Protein AF-A0A5K1AUG8-F1 (afdb_monomer_lite)

Foldseek 3Di:
DADDPVNLVVLVVCVVPPPPPDQDAAEDEPCVVQPPPPCSSVVRQVRSCVSVNPGYQYAYPVPGPRVVVVCVVVVVVVVVVVVVVVVVVD

Organism: NCBI:txid210225

InterPro domains:
  IPR027417 P-loop containing nucleoside triphosphate hydrolase [G3DSA:3.40.50.300] (1-83)
  IPR027417 P-loop containing nucleoside triphosphate hydrolase [SSF52540] (3-79)

Structure (mmCIF, N/CA/C/O backbone):
data_AF-A0A5K1AUG8-F1
#
_entry.id   AF-A0A5K1AUG8-F1
#
loop_
_atom_site.group_PDB
_atom_site.id
_atom_site.type_symbol
_atom_site.label_atom_id
_atom_site.label_alt_id
_atom_site.label_comp_id
_atom_site.label_asym_id
_atom_site.label_entity_id
_atom_site.label_seq_id
_atom_site.pdbx_PDB_ins_code
_atom_site.Cartn_x
_atom_site.Cartn_y
_atom_site.Cartn_z
_atom_site.occupancy
_atom_site.B_iso_or_equiv
_atom_site.auth_seq_id
_atom_site.auth_comp_id
_atom_site.auth_asym_id
_atom_site.auth_atom_id
_atom_site.pdbx_PDB_model_num
ATOM 1 N N . ALA A 1 1 ? 4.262 -8.696 -12.934 1.00 61.56 1 ALA A N 1
ATOM 2 C CA . ALA A 1 1 ? 2.956 -9.393 -12.949 1.00 61.56 1 ALA A CA 1
ATOM 3 C C . ALA A 1 1 ? 1.890 -8.374 -12.570 1.00 61.56 1 ALA A C 1
ATOM 5 O O . ALA A 1 1 ? 2.202 -7.517 -11.755 1.00 61.56 1 ALA A O 1
ATOM 6 N N . GLY A 1 2 ? 0.720 -8.408 -13.215 1.00 78.56 2 GLY A N 1
ATOM 7 C CA . GLY A 1 2 ? -0.365 -7.437 -13.005 1.00 78.56 2 GLY A CA 1
ATOM 8 C C . GLY A 1 2 ? -1.435 -7.932 -12.032 1.00 78.56 2 GLY A C 1
ATOM 9 O O . GLY A 1 2 ? -1.276 -8.989 -11.415 1.00 78.56 2 GLY A O 1
ATOM 10 N N . LEU A 1 3 ? -2.527 -7.175 -11.931 1.00 89.50 3 LEU A N 1
ATOM 11 C CA . LEU A 1 3 ? -3.632 -7.452 -11.013 1.00 89.50 3 LEU A CA 1
ATOM 12 C C . LEU A 1 3 ? -4.3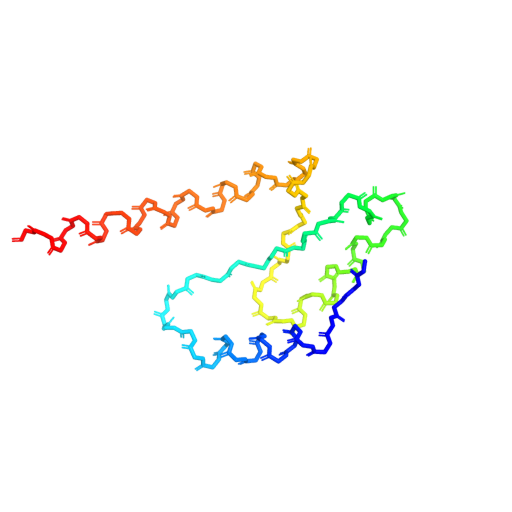49 -8.766 -11.368 1.00 89.50 3 LEU A C 1
ATOM 14 O O . LEU A 1 3 ? -4.751 -8.982 -12.514 1.00 89.50 3 LEU A O 1
ATOM 18 N N . GLN A 1 4 ? -4.539 -9.653 -10.391 1.00 93.44 4 GLN A N 1
ATOM 19 C CA . GLN A 1 4 ? -5.179 -10.952 -10.595 1.00 93.44 4 GLN A CA 1
ATOM 20 C C . GLN A 1 4 ? -6.663 -10.936 -10.185 1.00 93.44 4 GLN A C 1
ATOM 22 O O . GLN A 1 4 ? -7.077 -10.142 -9.338 1.00 93.44 4 GLN A O 1
ATOM 27 N N . PRO A 1 5 ? -7.498 -11.858 -10.712 1.00 93.75 5 PRO A N 1
ATOM 28 C CA . PRO A 1 5 ? -8.901 -11.962 -10.300 1.00 93.75 5 PRO A CA 1
ATOM 29 C C . PRO A 1 5 ? -9.089 -12.147 -8.787 1.00 93.75 5 PRO A C 1
ATOM 31 O O . PRO A 1 5 ? -10.016 -11.585 -8.210 1.00 93.75 5 PRO A O 1
ATOM 34 N N . LEU A 1 6 ? -8.182 -12.885 -8.137 1.00 95.38 6 LEU A N 1
ATOM 35 C CA . LEU A 1 6 ? -8.217 -13.084 -6.689 1.00 95.38 6 LEU A CA 1
ATOM 36 C C . LEU A 1 6 ? -7.997 -11.772 -5.920 1.00 95.38 6 LEU A C 1
ATOM 38 O O . LEU A 1 6 ? -8.672 -11.543 -4.919 1.00 95.38 6 LEU A O 1
ATOM 42 N N . ASP A 1 7 ? -7.127 -10.885 -6.411 1.00 95.06 7 ASP A N 1
ATOM 43 C CA . ASP A 1 7 ? -6.879 -9.580 -5.786 1.00 95.06 7 ASP A CA 1
ATOM 44 C C . ASP A 1 7 ? -8.149 -8.723 -5.787 1.00 95.06 7 ASP A C 1
ATOM 46 O O . ASP A 1 7 ? -8.467 -8.062 -4.797 1.00 95.06 7 ASP A O 1
ATOM 50 N N . MET A 1 8 ? -8.940 -8.793 -6.864 1.00 94.94 8 MET A N 1
ATOM 51 C CA . MET A 1 8 ? -10.229 -8.102 -6.954 1.00 94.94 8 MET A CA 1
ATOM 52 C C . MET A 1 8 ? -11.233 -8.613 -5.924 1.00 94.94 8 MET A C 1
ATOM 54 O O . MET A 1 8 ? -11.993 -7.823 -5.354 1.00 94.94 8 MET A O 1
ATOM 58 N N . ASP A 1 9 ? -11.260 -9.920 -5.685 1.00 96.38 9 ASP 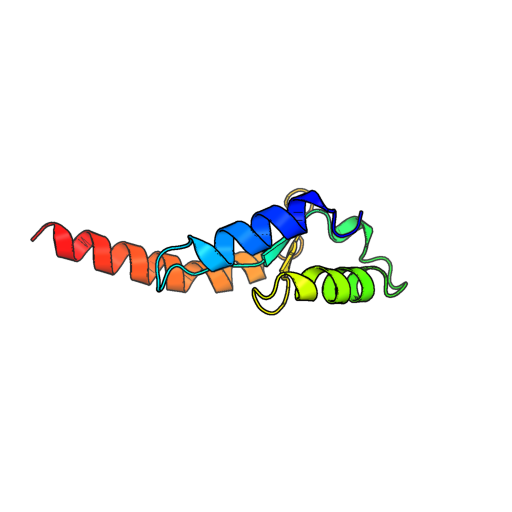A N 1
ATOM 59 C CA . ASP A 1 9 ? -12.166 -10.520 -4.711 1.00 96.38 9 ASP A CA 1
ATOM 60 C C . ASP A 1 9 ? -11.735 -10.208 -3.274 1.00 96.38 9 ASP A C 1
ATOM 62 O O . ASP A 1 9 ? -12.586 -9.845 -2.455 1.00 96.38 9 ASP A O 1
ATOM 66 N N . VAL A 1 10 ? -10.429 -10.209 -2.988 1.00 95.81 10 VAL A N 1
ATOM 67 C CA . VAL A 1 10 ? -9.875 -9.720 -1.714 1.00 95.81 10 VAL A CA 1
ATOM 68 C C . VAL A 1 10 ? -10.199 -8.237 -1.517 1.00 95.81 10 VAL A C 1
ATOM 70 O O . VAL A 1 10 ? -10.690 -7.855 -0.455 1.00 95.81 10 VAL A O 1
ATOM 73 N N . GLY A 1 11 ? -10.026 -7.399 -2.542 1.00 95.50 11 GLY A N 1
ATOM 74 C CA . GLY A 1 11 ? -10.347 -5.972 -2.473 1.00 95.50 11 GLY A CA 1
ATOM 75 C C . GLY A 1 11 ? -11.832 -5.706 -2.213 1.00 95.50 11 GLY A C 1
ATOM 76 O O . GLY A 1 11 ? -12.192 -4.900 -1.353 1.00 95.50 11 GLY A O 1
ATOM 77 N N . LYS A 1 12 ? -12.733 -6.432 -2.890 1.00 95.56 12 LYS A N 1
ATOM 78 C CA . LYS A 1 12 ? -14.178 -6.387 -2.592 1.00 95.56 12 LYS A CA 1
ATOM 79 C C . LYS A 1 12 ? -14.469 -6.821 -1.157 1.00 95.56 12 LYS A C 1
ATOM 81 O O . LYS A 1 12 ? -15.298 -6.193 -0.498 1.00 95.56 12 LYS A O 1
ATOM 86 N N . TRP A 1 13 ? -13.818 -7.883 -0.688 1.00 96.69 13 TRP A N 1
ATOM 87 C CA . TRP A 1 13 ? -14.018 -8.396 0.661 1.00 96.69 13 TRP A CA 1
ATOM 88 C C . TRP A 1 13 ? -13.573 -7.380 1.716 1.00 96.69 13 TRP A C 1
ATOM 90 O O . TRP A 1 13 ? -14.353 -7.087 2.621 1.00 96.69 13 TRP A O 1
ATOM 100 N N . LEU A 1 14 ? -12.391 -6.780 1.557 1.00 96.31 14 LEU A N 1
ATOM 101 C CA . LEU A 1 14 ? -11.855 -5.761 2.461 1.00 96.31 14 LEU A CA 1
ATOM 102 C C . LEU A 1 14 ? -12.758 -4.527 2.524 1.00 96.31 14 LEU A C 1
ATOM 104 O O . LEU A 1 14 ? -13.129 -4.112 3.615 1.00 96.31 14 LEU A O 1
ATOM 108 N N . ARG A 1 15 ? -13.220 -4.000 1.382 1.00 92.81 15 ARG A N 1
ATOM 109 C CA . ARG A 1 15 ? -14.146 -2.848 1.367 1.00 92.81 15 ARG A CA 1
ATOM 110 C C . ARG A 1 15 ? -15.460 -3.111 2.104 1.00 92.81 15 ARG A C 1
ATOM 112 O O . ARG A 1 15 ? -16.081 -2.174 2.591 1.00 92.81 15 ARG A O 1
ATOM 119 N N . LYS A 1 16 ? -15.909 -4.367 2.152 1.00 94.62 16 LYS A N 1
ATOM 120 C CA . LYS A 1 16 ? -17.169 -4.746 2.801 1.00 94.62 16 LYS A CA 1
ATOM 121 C C . LYS A 1 16 ? -17.009 -5.071 4.289 1.00 94.62 16 LYS A C 1
ATOM 123 O O . LYS A 1 16 ? -17.964 -4.876 5.036 1.00 94.62 16 LYS A O 1
ATOM 128 N N . HIS A 1 17 ? -15.863 -5.607 4.703 1.00 96.12 17 HIS A N 1
ATOM 129 C CA . HIS A 1 17 ? -15.713 -6.215 6.031 1.00 96.12 17 HIS A CA 1
ATOM 130 C C . HIS A 1 17 ? -14.622 -5.588 6.899 1.00 96.12 17 HIS A C 1
ATOM 132 O O . HIS A 1 17 ? -14.589 -5.881 8.093 1.00 96.12 17 HIS A O 1
ATOM 138 N N . ALA A 1 18 ? -13.739 -4.752 6.346 1.00 93.88 18 ALA A N 1
ATOM 139 C CA . ALA A 1 18 ? -12.767 -4.039 7.163 1.00 93.88 18 ALA A CA 1
ATOM 140 C C . ALA A 1 18 ? -13.504 -3.145 8.178 1.00 93.88 18 ALA A C 1
ATOM 142 O O . ALA A 1 18 ? -14.468 -2.468 7.800 1.00 93.88 18 ALA A O 1
ATOM 143 N N . PRO A 1 19 ? -13.091 -3.139 9.460 1.00 93.44 19 PRO A N 1
ATOM 144 C CA . PRO A 1 19 ? -13.680 -2.250 10.446 1.00 93.44 19 PRO A CA 1
ATOM 145 C C . PRO A 1 19 ? -13.578 -0.792 9.998 1.00 93.44 19 PRO A C 1
ATOM 147 O O . PRO A 1 19 ? -12.575 -0.362 9.423 1.00 93.44 19 PRO A O 1
ATOM 150 N N . SER A 1 20 ? -14.625 -0.018 10.281 1.00 88.94 20 SER A N 1
ATOM 151 C CA . SER A 1 20 ? -14.610 1.417 10.007 1.00 88.94 20 SER A CA 1
ATOM 152 C C . SER A 1 20 ? -13.416 2.063 10.705 1.00 88.94 20 SER A C 1
ATOM 154 O O . SER A 1 20 ? -13.213 1.858 11.900 1.00 88.94 20 SER A O 1
ATOM 156 N N . GLY A 1 21 ? -12.644 2.851 9.960 1.00 85.94 21 GLY A N 1
ATOM 157 C CA . GLY A 1 21 ? -11.451 3.521 10.474 1.00 85.94 21 GLY A CA 1
ATOM 158 C C . GLY A 1 21 ? -10.175 2.678 10.457 1.00 85.94 21 GLY A C 1
ATOM 159 O O . GLY A 1 21 ? -9.132 3.213 10.802 1.00 85.94 21 GLY A O 1
ATOM 160 N N . THR A 1 22 ? -10.203 1.406 10.033 1.00 91.44 22 THR A N 1
ATOM 161 C CA . THR A 1 22 ? -8.961 0.652 9.788 1.00 91.44 22 THR A CA 1
ATOM 162 C C . THR A 1 22 ? -8.276 1.167 8.515 1.00 91.44 22 THR A C 1
ATOM 164 O O . THR A 1 22 ? -8.867 1.056 7.436 1.00 91.44 22 THR A O 1
ATOM 167 N N . PRO A 1 23 ? -7.043 1.702 8.594 1.00 93.31 23 PRO A N 1
ATOM 168 C CA . PRO A 1 23 ? -6.299 2.128 7.414 1.00 93.31 23 PRO A CA 1
ATOM 169 C C . PRO A 1 23 ? -5.965 0.929 6.521 1.00 93.31 23 PRO A C 1
ATOM 171 O O . PRO A 1 23 ? -5.505 -0.105 7.006 1.00 93.31 23 PRO A O 1
ATOM 174 N N . ILE A 1 24 ? -6.167 1.069 5.210 1.00 95.19 24 ILE A N 1
ATOM 175 C CA . ILE A 1 24 ? -5.768 0.073 4.210 1.00 95.19 24 ILE A CA 1
ATOM 176 C C . ILE A 1 24 ? -4.791 0.745 3.255 1.00 95.19 24 ILE A C 1
ATOM 178 O O . ILE A 1 24 ? -5.133 1.743 2.627 1.00 95.19 24 ILE A O 1
ATOM 182 N N . ILE A 1 25 ? -3.591 0.182 3.146 1.00 95.81 25 ILE A N 1
ATOM 183 C CA . ILE A 1 25 ? -2.533 0.662 2.256 1.00 95.81 25 ILE A CA 1
ATOM 184 C C . ILE A 1 25 ? -2.355 -0.376 1.157 1.00 95.81 25 ILE A C 1
ATOM 186 O O . ILE A 1 25 ? -2.124 -1.555 1.437 1.00 95.81 25 ILE A O 1
ATOM 190 N N . LEU A 1 26 ? -2.467 0.059 -0.094 1.00 96.56 26 LEU A N 1
ATOM 191 C CA . LEU A 1 26 ? -2.215 -0.794 -1.244 1.00 96.56 26 LEU A CA 1
ATOM 192 C C . LEU A 1 26 ? -0.740 -0.707 -1.625 1.00 96.56 26 LEU A C 1
ATOM 194 O O . LEU A 1 26 ? -0.263 0.363 -1.982 1.00 96.56 26 LEU A O 1
ATOM 198 N N . ALA A 1 27 ? -0.030 -1.832 -1.569 1.00 96.62 27 ALA A N 1
ATOM 199 C CA . ALA A 1 27 ? 1.375 -1.911 -1.949 1.00 96.62 27 ALA A CA 1
ATOM 200 C C . ALA A 1 27 ? 1.572 -2.904 -3.100 1.00 96.62 27 ALA A C 1
ATOM 202 O O . ALA A 1 27 ? 1.189 -4.072 -3.005 1.00 96.62 27 ALA A O 1
ATOM 203 N N . MET A 1 28 ? 2.203 -2.448 -4.179 1.00 96.00 28 MET A N 1
ATOM 204 C CA . MET A 1 28 ? 2.599 -3.284 -5.308 1.00 96.00 28 MET A CA 1
ATOM 2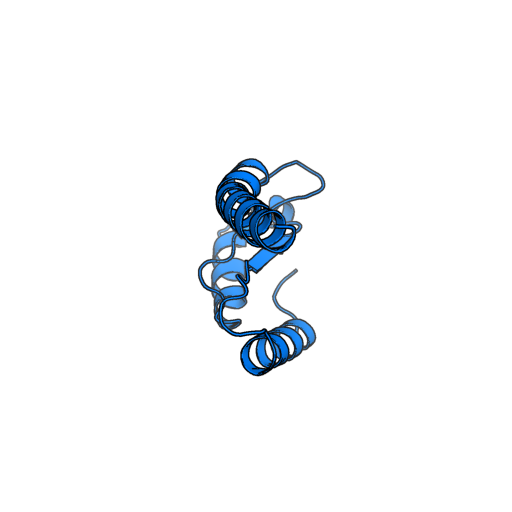05 C C . MET A 1 28 ? 4.005 -3.814 -5.057 1.00 96.00 28 MET A C 1
ATOM 207 O O . MET A 1 28 ? 5.001 -3.143 -5.328 1.00 96.00 28 MET A O 1
ATOM 211 N N . ASN A 1 29 ? 4.101 -5.019 -4.506 1.00 96.25 29 ASN A N 1
ATOM 212 C CA . ASN A 1 29 ? 5.398 -5.644 -4.278 1.00 96.25 29 ASN A CA 1
ATOM 213 C C . ASN A 1 29 ? 6.024 -6.135 -5.593 1.00 96.25 29 ASN A C 1
ATOM 215 O O . ASN A 1 29 ? 5.309 -6.453 -6.542 1.00 96.25 29 ASN A O 1
ATOM 219 N N . LYS A 1 30 ? 7.355 -6.259 -5.617 1.00 94.75 30 LYS A N 1
ATOM 220 C CA . LYS A 1 30 ? 8.154 -6.627 -6.802 1.00 94.75 30 LYS A CA 1
ATOM 221 C C . LYS A 1 30 ? 8.180 -5.561 -7.903 1.00 94.75 30 LYS A C 1
ATOM 223 O O . LYS A 1 30 ? 8.326 -5.880 -9.086 1.00 94.75 30 LYS A O 1
ATOM 228 N N . SER A 1 31 ? 8.003 -4.293 -7.533 1.00 95.38 31 SER A N 1
ATOM 229 C CA . SER A 1 31 ? 7.939 -3.192 -8.501 1.00 95.38 31 SER A CA 1
ATOM 230 C C . SER A 1 31 ? 9.268 -2.925 -9.217 1.00 95.38 31 SER A C 1
ATOM 232 O O . SER A 1 31 ? 9.257 -2.347 -10.298 1.00 95.38 31 SER A O 1
ATOM 234 N N . GLU A 1 32 ? 10.398 -3.422 -8.705 1.00 94.44 32 GLU A N 1
ATOM 235 C CA . GLU A 1 32 ? 11.707 -3.353 -9.373 1.00 94.44 32 GLU A CA 1
ATOM 236 C C . GLU A 1 32 ? 11.720 -4.031 -10.748 1.00 94.44 32 GLU A C 1
ATOM 238 O O . GLU A 1 32 ? 12.530 -3.687 -11.601 1.00 94.44 32 GLU A O 1
ATOM 243 N N . LEU A 1 33 ? 10.817 -4.991 -10.977 1.00 91.50 33 LEU A N 1
ATOM 244 C CA . LEU A 1 33 ? 10.684 -5.676 -12.263 1.00 91.50 33 LEU A CA 1
ATOM 245 C C . LEU A 1 33 ? 9.914 -4.845 -13.299 1.00 91.50 33 LEU A C 1
ATOM 247 O O . LEU A 1 33 ? 9.882 -5.214 -14.470 1.00 91.50 33 LEU A O 1
ATOM 251 N N . LEU A 1 34 ? 9.237 -3.785 -12.857 1.00 90.19 34 LEU A N 1
ATOM 252 C CA . LEU A 1 34 ? 8.370 -2.927 -13.669 1.00 90.19 34 LEU A CA 1
ATOM 253 C C . LEU A 1 34 ? 8.943 -1.514 -13.841 1.00 90.19 34 LEU A C 1
ATOM 255 O O . LEU A 1 34 ? 8.477 -0.769 -14.704 1.00 90.19 34 LEU A O 1
ATOM 259 N N . ASP A 1 35 ? 9.932 -1.150 -13.024 1.00 84.50 35 ASP A N 1
ATOM 260 C CA . ASP A 1 35 ? 10.646 0.124 -13.076 1.00 84.50 35 ASP A CA 1
ATOM 261 C C . ASP A 1 35 ? 11.808 0.075 -14.085 1.00 84.50 35 ASP A C 1
ATOM 263 O O . ASP A 1 35 ? 12.983 0.228 -13.758 1.00 84.50 35 ASP A O 1
ATOM 267 N N . ASP A 1 36 ? 11.474 -0.212 -15.343 1.00 85.62 36 ASP A N 1
ATOM 268 C CA . ASP A 1 36 ? 12.417 -0.346 -16.463 1.00 85.62 36 ASP A CA 1
ATOM 269 C C . ASP A 1 36 ? 12.402 0.873 -17.411 1.00 85.62 36 ASP A C 1
ATOM 271 O O . ASP A 1 36 ? 13.005 0.851 -18.485 1.00 85.62 36 ASP A O 1
ATOM 275 N N . GLY A 1 37 ? 11.682 1.939 -17.042 1.00 81.62 37 GLY A N 1
ATOM 276 C CA . GLY A 1 37 ? 11.493 3.137 -17.866 1.00 81.62 37 GLY A CA 1
ATOM 277 C C . GLY A 1 37 ? 10.527 2.972 -19.049 1.00 81.62 37 GLY A C 1
ATOM 278 O O . GLY A 1 37 ? 10.307 3.935 -19.783 1.00 81.62 37 GLY A O 1
ATOM 279 N N . SER A 1 38 ? 9.908 1.799 -19.234 1.00 86.94 38 SER A N 1
ATOM 280 C CA . SER A 1 38 ? 8.940 1.540 -20.317 1.00 86.94 38 SER A CA 1
ATOM 281 C C . SER A 1 38 ? 7.525 2.056 -20.028 1.00 86.94 38 SER A C 1
ATOM 283 O O . SER A 1 38 ? 6.658 2.016 -20.900 1.00 86.94 38 SER A O 1
ATOM 285 N N . GLY A 1 39 ? 7.269 2.520 -18.800 1.00 87.69 39 GLY A N 1
ATOM 286 C CA . GLY A 1 39 ? 5.929 2.869 -18.321 1.00 87.69 39 GLY A CA 1
ATOM 287 C C . GLY A 1 39 ? 5.138 1.683 -17.754 1.00 87.69 39 GLY A C 1
ATOM 288 O O . GLY A 1 39 ? 3.999 1.871 -17.325 1.00 87.69 39 GLY A O 1
ATOM 289 N N . SER A 1 40 ? 5.731 0.485 -17.690 1.00 91.38 40 SER A N 1
ATOM 290 C CA . SER A 1 40 ? 5.103 -0.718 -17.120 1.00 91.38 40 SER A CA 1
ATOM 291 C C . SER A 1 40 ? 4.643 -0.525 -15.672 1.00 91.38 40 SER A C 1
ATOM 293 O O . SER A 1 40 ? 3.555 -0.973 -15.309 1.00 91.38 40 SER A O 1
ATOM 295 N N . LEU A 1 41 ? 5.418 0.202 -14.861 1.00 92.56 41 LEU A N 1
ATOM 296 C CA . LEU A 1 41 ? 5.031 0.546 -13.493 1.00 92.56 41 LEU A CA 1
ATOM 297 C C . LEU A 1 41 ? 3.752 1.397 -13.434 1.00 92.56 41 LEU A C 1
ATOM 299 O O . LEU A 1 41 ? 2.849 1.098 -12.658 1.00 92.56 41 LEU A O 1
ATOM 303 N N . ALA A 1 42 ? 3.64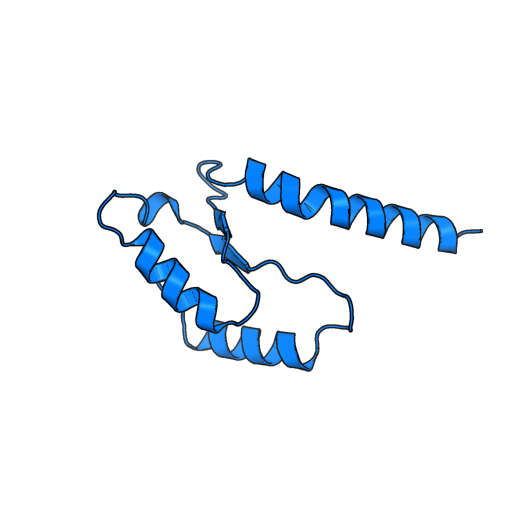4 2.424 -14.283 1.00 92.25 42 ALA A N 1
ATOM 304 C CA . ALA A 1 42 ? 2.475 3.303 -14.325 1.00 92.25 42 ALA A CA 1
ATOM 305 C C . ALA A 1 42 ? 1.217 2.567 -14.818 1.00 92.25 42 ALA A C 1
ATOM 307 O O . ALA A 1 42 ? 0.123 2.797 -14.305 1.00 92.25 42 ALA A O 1
ATOM 308 N N . ALA A 1 43 ? 1.367 1.650 -15.779 1.00 93.06 43 ALA A N 1
ATOM 309 C CA . ALA A 1 43 ? 0.269 0.797 -16.226 1.00 93.06 43 ALA A CA 1
ATOM 310 C C . ALA A 1 43 ? -0.235 -0.114 -15.092 1.00 93.06 43 ALA A C 1
ATOM 312 O O . ALA A 1 43 ? -1.436 -0.157 -14.828 1.00 93.06 43 ALA A O 1
ATOM 313 N N . ALA A 1 44 ? 0.679 -0.772 -14.370 1.00 93.44 44 ALA A N 1
ATOM 314 C CA . ALA A 1 44 ? 0.335 -1.615 -13.226 1.00 93.44 44 ALA A CA 1
ATOM 315 C C . ALA A 1 44 ? -0.322 -0.818 -12.083 1.00 93.44 44 ALA A C 1
ATOM 317 O O . ALA A 1 44 ? -1.308 -1.278 -11.507 1.00 93.44 44 ALA A O 1
ATOM 318 N N . ALA A 1 45 ? 0.163 0.397 -11.801 1.00 94.00 45 ALA A N 1
ATOM 319 C CA . ALA A 1 45 ? -0.460 1.307 -10.839 1.00 94.00 45 ALA A CA 1
ATOM 320 C C . ALA A 1 45 ? -1.905 1.651 -11.239 1.00 94.00 45 ALA A C 1
ATOM 322 O O . ALA A 1 45 ? -2.823 1.565 -10.421 1.00 94.00 45 ALA A O 1
ATOM 323 N N . GLY A 1 46 ? -2.127 1.967 -12.520 1.00 94.00 46 GLY A N 1
ATOM 324 C CA . GLY A 1 46 ? -3.456 2.250 -13.060 1.00 94.00 46 GLY A CA 1
ATOM 325 C C . GLY A 1 46 ? -4.430 1.076 -12.917 1.00 94.00 46 GLY A C 1
ATOM 326 O O . GLY A 1 46 ? -5.594 1.282 -12.572 1.00 94.00 46 GLY A O 1
ATOM 327 N N . GLU A 1 47 ? -3.962 -0.158 -13.121 1.00 94.25 47 GLU A N 1
ATOM 328 C CA . GLU A 1 47 ? -4.761 -1.363 -12.866 1.00 94.25 47 GLU A CA 1
ATOM 329 C C . GLU A 1 47 ? -5.077 -1.525 -11.374 1.00 94.25 47 GLU A C 1
ATOM 331 O O . GLU A 1 47 ? -6.238 -1.707 -10.999 1.00 94.25 47 GLU A O 1
ATOM 336 N N . ALA A 1 48 ? -4.064 -1.423 -10.512 1.00 94.62 48 ALA A N 1
ATOM 337 C CA . ALA A 1 48 ? -4.199 -1.603 -9.068 1.00 94.62 48 ALA A CA 1
ATOM 338 C C . ALA A 1 48 ? -5.150 -0.574 -8.429 1.00 94.62 48 ALA A C 1
ATOM 340 O O . ALA A 1 48 ? -5.877 -0.905 -7.488 1.00 94.62 48 ALA A O 1
ATOM 341 N N . HIS A 1 49 ? -5.245 0.634 -8.993 1.00 93.62 49 HIS A N 1
ATOM 342 C CA . HIS A 1 49 ? -6.200 1.659 -8.568 1.00 93.62 49 HIS A CA 1
ATOM 343 C C . HIS A 1 49 ? -7.670 1.175 -8.619 1.00 93.62 49 HIS A C 1
ATOM 345 O O . HIS A 1 49 ? -8.511 1.642 -7.845 1.00 93.62 49 HIS A O 1
ATOM 351 N N . ALA A 1 50 ? -8.002 0.168 -9.441 1.00 92.38 50 ALA A N 1
ATOM 352 C CA . ALA A 1 50 ? -9.335 -0.451 -9.478 1.00 92.38 50 ALA A CA 1
ATOM 353 C C . ALA A 1 50 ? -9.746 -1.139 -8.153 1.00 92.38 50 ALA A C 1
ATOM 355 O O . ALA A 1 50 ? -10.939 -1.367 -7.900 1.00 92.38 50 ALA A O 1
ATOM 356 N N . LEU A 1 51 ? -8.786 -1.441 -7.272 1.00 94.56 51 LEU A N 1
ATOM 357 C CA . LEU A 1 51 ? -9.053 -1.951 -5.924 1.00 94.56 51 LEU A CA 1
ATOM 358 C C . LEU A 1 51 ? -9.635 -0.881 -4.986 1.00 94.56 51 LEU A C 1
ATOM 360 O O . LEU A 1 51 ? -10.280 -1.229 -3.997 1.00 94.56 51 LEU A O 1
ATOM 364 N N . GLY A 1 52 ? -9.520 0.405 -5.324 1.00 93.69 52 GLY A N 1
ATOM 365 C CA . GLY A 1 52 ? -10.199 1.494 -4.617 1.00 93.69 52 GLY A CA 1
ATOM 366 C C . GLY A 1 52 ? -9.655 1.782 -3.217 1.00 93.69 52 GLY A C 1
ATOM 367 O O . GLY A 1 52 ? -10.420 2.198 -2.352 1.00 93.69 52 GLY A O 1
ATOM 368 N N . PHE A 1 53 ? -8.358 1.554 -2.995 1.00 94.88 53 PHE A N 1
ATOM 369 C CA . PHE A 1 53 ? -7.661 1.843 -1.733 1.00 94.88 53 PHE A CA 1
ATOM 370 C C . PHE A 1 53 ? -6.726 3.062 -1.831 1.00 94.88 53 PHE A C 1
ATOM 372 O O . PHE A 1 53 ? -5.814 3.207 -1.026 1.00 94.88 53 PHE A O 1
ATOM 379 N N . GLY A 1 54 ? -6.955 3.938 -2.812 1.00 93.81 54 GLY A N 1
ATOM 380 C CA . GLY A 1 54 ? -6.094 5.086 -3.094 1.00 93.81 54 GLY A CA 1
ATOM 381 C C . GLY A 1 54 ? -4.923 4.737 -4.010 1.00 93.81 54 GLY A C 1
ATOM 382 O O . GLY A 1 54 ? -4.990 3.769 -4.772 1.00 93.81 54 GLY A O 1
ATOM 383 N N . GLU A 1 55 ? -3.875 5.558 -3.945 1.00 95.19 55 GLU A N 1
ATOM 384 C CA . GLU A 1 55 ? -2.695 5.414 -4.797 1.00 95.19 55 GLU A CA 1
ATOM 385 C C . GLU A 1 55 ? -1.855 4.200 -4.361 1.00 95.19 55 GLU A C 1
ATOM 387 O O . GLU A 1 55 ? -1.456 4.125 -3.194 1.00 95.19 55 GLU A O 1
ATOM 392 N N . PRO A 1 56 ? -1.593 3.233 -5.258 1.00 95.62 56 PRO A N 1
ATOM 393 C CA . PRO A 1 56 ? -0.777 2.073 -4.936 1.00 95.62 56 PRO A CA 1
ATOM 394 C C . PRO A 1 56 ? 0.692 2.461 -4.743 1.00 95.62 56 PRO A C 1
ATOM 396 O O . PRO A 1 56 ? 1.321 3.032 -5.630 1.00 95.62 56 PRO A O 1
ATOM 399 N N . LEU A 1 57 ? 1.271 2.071 -3.609 1.00 96.81 57 LEU A N 1
ATOM 400 C CA . LEU A 1 57 ? 2.680 2.292 -3.315 1.00 96.81 57 LEU A CA 1
ATOM 401 C C . LEU A 1 57 ? 3.552 1.231 -4.010 1.00 96.81 57 LEU A C 1
ATOM 403 O O . LEU A 1 57 ? 3.426 0.043 -3.688 1.00 96.81 57 LEU A O 1
ATOM 407 N N . PRO A 1 58 ? 4.460 1.607 -4.925 1.00 96.44 58 PRO A N 1
ATOM 408 C CA . PRO A 1 58 ? 5.406 0.660 -5.493 1.00 96.44 58 PRO A CA 1
ATOM 409 C C . PRO A 1 58 ? 6.479 0.307 -4.461 1.00 96.44 58 PRO A C 1
ATOM 411 O O . PRO A 1 58 ? 7.175 1.184 -3.956 1.00 96.44 58 PRO A O 1
ATOM 414 N N . ILE A 1 59 ? 6.632 -0.983 -4.154 1.00 97.69 59 ILE A N 1
ATOM 415 C CA . ILE A 1 59 ? 7.659 -1.458 -3.220 1.00 97.69 59 ILE A CA 1
ATOM 416 C C . ILE A 1 59 ? 8.437 -2.649 -3.777 1.00 97.69 59 ILE A C 1
ATOM 418 O O . ILE A 1 59 ? 7.972 -3.396 -4.646 1.00 97.69 59 ILE A O 1
ATOM 422 N N . SER A 1 60 ? 9.605 -2.879 -3.192 1.00 97.25 60 SER A N 1
ATOM 423 C CA . SER A 1 60 ? 10.329 -4.137 -3.284 1.00 97.25 60 SER A CA 1
ATOM 424 C C . SER A 1 60 ? 10.889 -4.524 -1.930 1.00 97.25 60 SER A C 1
ATOM 426 O O . SER A 1 60 ? 11.840 -3.920 -1.433 1.00 97.25 60 SER A O 1
ATOM 428 N N . ALA A 1 61 ? 10.350 -5.598 -1.361 1.00 96.81 61 ALA A N 1
ATOM 429 C CA . ALA A 1 61 ? 10.921 -6.179 -0.151 1.00 96.81 61 ALA A CA 1
ATOM 430 C C . ALA A 1 61 ? 12.332 -6.769 -0.372 1.00 96.81 61 ALA A C 1
ATOM 432 O O . ALA A 1 61 ? 13.067 -6.953 0.592 1.00 96.81 61 ALA A O 1
ATOM 433 N N . GLU A 1 62 ? 12.715 -7.083 -1.617 1.00 97.12 62 GLU A N 1
ATOM 434 C CA . GLU A 1 62 ? 14.029 -7.663 -1.934 1.00 97.12 62 GLU A CA 1
ATOM 435 C C . GLU A 1 62 ? 15.111 -6.606 -2.144 1.00 97.12 62 GLU A C 1
ATOM 437 O O . GLU A 1 62 ? 16.235 -6.789 -1.681 1.00 97.12 62 GLU A O 1
ATOM 442 N N . THR A 1 63 ? 14.792 -5.512 -2.838 1.00 97.12 63 THR A N 1
ATOM 443 C CA . THR A 1 63 ? 15.784 -4.477 -3.180 1.00 97.12 63 THR A CA 1
ATOM 444 C C . THR A 1 63 ? 15.729 -3.261 -2.260 1.00 97.12 63 THR A C 1
ATOM 446 O O . THR A 1 63 ? 16.652 -2.450 -2.268 1.00 97.12 63 THR A O 1
ATOM 449 N N . GLY A 1 64 ? 14.669 -3.123 -1.459 1.00 97.56 64 GLY A N 1
ATOM 450 C CA . GLY A 1 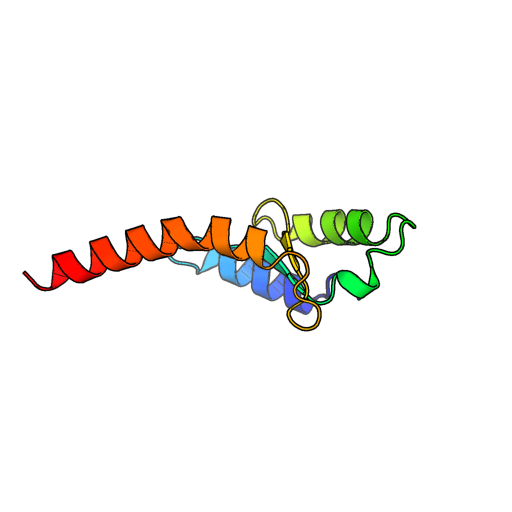64 ? 14.439 -1.961 -0.601 1.00 97.56 64 GLY A CA 1
ATOM 451 C C . GLY A 1 64 ? 13.723 -0.797 -1.295 1.00 97.56 64 GLY A C 1
ATOM 452 O O . GLY A 1 64 ? 13.491 0.228 -0.654 1.00 97.56 64 GLY A O 1
ATOM 453 N N . LEU A 1 65 ? 13.346 -0.939 -2.572 1.00 96.81 65 LEU A N 1
ATOM 454 C CA . LEU A 1 65 ? 12.546 0.057 -3.293 1.00 96.81 65 LEU A CA 1
ATOM 455 C C . LEU A 1 65 ? 11.274 0.407 -2.502 1.00 96.81 65 LEU A C 1
ATOM 457 O O . LEU A 1 65 ? 10.570 -0.491 -2.038 1.00 96.81 65 LEU A O 1
ATOM 461 N N . GLY A 1 66 ? 10.984 1.702 -2.351 1.00 96.88 66 GLY A N 1
ATOM 462 C CA . GLY A 1 66 ? 9.754 2.205 -1.724 1.00 96.88 66 GLY A CA 1
ATOM 463 C C . GLY A 1 66 ? 9.603 1.915 -0.225 1.00 96.88 66 GLY A C 1
ATOM 464 O O . GLY A 1 66 ? 8.576 2.245 0.362 1.00 96.88 66 GLY A O 1
ATOM 465 N N . MET A 1 67 ? 10.600 1.312 0.434 1.00 97.94 67 MET A N 1
ATOM 466 C CA . MET A 1 67 ? 10.503 0.969 1.859 1.00 97.94 67 MET A CA 1
ATOM 467 C C . MET A 1 67 ? 10.553 2.198 2.775 1.00 97.94 67 MET A C 1
ATOM 469 O O . MET A 1 67 ? 9.930 2.185 3.834 1.00 97.94 67 MET A O 1
ATOM 473 N N . ALA A 1 68 ? 11.263 3.257 2.369 1.00 98.19 68 ALA A N 1
ATOM 474 C CA . ALA A 1 68 ? 11.252 4.537 3.078 1.00 98.19 68 ALA A CA 1
ATOM 475 C C . ALA A 1 68 ? 9.864 5.190 3.005 1.00 98.19 68 ALA A C 1
ATOM 477 O O . ALA A 1 68 ? 9.315 5.576 4.029 1.00 98.19 68 ALA A O 1
ATOM 478 N N . ASP A 1 69 ? 9.253 5.212 1.821 1.00 98.00 69 ASP A N 1
ATOM 479 C CA . ASP A 1 69 ? 7.902 5.746 1.632 1.00 98.00 69 ASP A CA 1
ATOM 480 C C . ASP A 1 69 ? 6.858 4.928 2.409 1.00 98.00 69 ASP A C 1
ATOM 482 O O . ASP A 1 69 ? 5.973 5.486 3.058 1.00 98.00 69 ASP A O 1
ATOM 486 N N . LEU A 1 70 ? 6.995 3.595 2.419 1.00 97.75 70 LEU A N 1
ATOM 487 C CA . LEU A 1 70 ? 6.150 2.717 3.230 1.00 97.75 70 LEU A CA 1
ATOM 488 C C . LEU A 1 70 ? 6.28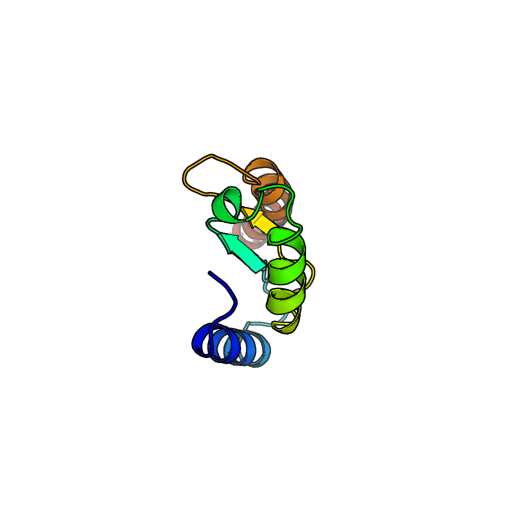9 3.031 4.724 1.00 97.75 70 LEU A C 1
ATOM 490 O O . LEU A 1 70 ? 5.288 3.053 5.439 1.00 97.75 70 LEU A O 1
ATOM 494 N N . TYR A 1 71 ? 7.512 3.276 5.197 1.00 97.50 71 TYR A N 1
ATOM 495 C CA . TYR A 1 71 ? 7.759 3.669 6.580 1.00 97.50 71 TYR A CA 1
ATOM 496 C C . TYR A 1 71 ? 7.077 4.999 6.917 1.00 97.50 71 TYR A C 1
ATOM 498 O O . TYR A 1 71 ? 6.359 5.060 7.911 1.00 97.50 71 TYR A O 1
ATOM 506 N N . GLU A 1 72 ? 7.230 6.028 6.081 1.00 97.81 72 GLU A N 1
ATOM 507 C CA . GLU A 1 72 ? 6.609 7.342 6.302 1.00 97.81 72 GLU A CA 1
ATOM 508 C C . GLU A 1 72 ? 5.075 7.261 6.368 1.00 97.81 72 GLU A C 1
ATOM 510 O O . GLU A 1 72 ? 4.450 7.958 7.165 1.00 97.81 72 GLU A O 1
ATOM 515 N N . ILE A 1 73 ? 4.458 6.366 5.589 1.00 96.88 73 ILE A N 1
ATOM 516 C CA . ILE A 1 73 ? 3.010 6.115 5.651 1.00 96.88 73 ILE A CA 1
ATOM 517 C C . ILE A 1 73 ? 2.627 5.375 6.940 1.00 96.88 73 ILE A C 1
ATOM 519 O O . ILE A 1 73 ? 1.633 5.717 7.583 1.00 96.88 73 ILE A O 1
ATOM 523 N N . LEU A 1 74 ? 3.378 4.337 7.314 1.00 96.56 74 LEU A N 1
ATOM 524 C CA . LEU A 1 74 ? 3.045 3.487 8.461 1.00 96.56 74 LEU A CA 1
ATOM 525 C C . LEU A 1 74 ? 3.311 4.163 9.806 1.00 96.56 74 LEU A C 1
ATOM 527 O O . LEU A 1 74 ? 2.590 3.893 10.766 1.00 96.56 74 LEU A O 1
ATOM 531 N N . HIS A 1 75 ? 4.333 5.010 9.892 1.00 97.06 75 HIS A N 1
ATOM 532 C CA . HIS A 1 75 ? 4.796 5.614 11.136 1.00 97.06 75 HIS A CA 1
ATOM 533 C C . HIS A 1 75 ? 3.681 6.326 11.929 1.00 97.06 75 HIS A C 1
ATOM 535 O O . HIS A 1 75 ? 3.427 5.901 13.058 1.00 97.06 75 HIS A O 1
ATOM 541 N N . PRO A 1 76 ? 2.939 7.307 11.377 1.00 96.50 76 PRO A N 1
ATOM 542 C CA . PRO A 1 76 ? 1.877 7.983 12.129 1.00 96.50 76 PRO A CA 1
ATOM 543 C C . PRO A 1 76 ? 0.719 7.046 12.510 1.00 96.50 76 PRO A C 1
ATOM 545 O O . PRO A 1 76 ? 0.126 7.198 13.576 1.00 96.50 76 PRO A O 1
ATOM 548 N N . LEU A 1 77 ? 0.412 6.044 11.676 1.00 95.12 77 LEU A N 1
ATOM 549 C CA . LEU A 1 77 ? -0.645 5.063 11.957 1.00 95.12 77 LEU A CA 1
ATOM 550 C C . LEU A 1 77 ? -0.271 4.156 13.135 1.00 95.12 77 LEU A C 1
ATOM 552 O O . LEU A 1 77 ? -1.115 3.814 13.964 1.00 95.12 77 LEU A O 1
ATOM 556 N N . LEU A 1 78 ? 1.003 3.768 13.211 1.00 92.75 78 LEU A N 1
ATOM 557 C CA . LEU A 1 78 ? 1.551 2.998 14.321 1.00 92.75 78 LEU A CA 1
ATOM 558 C C . LEU A 1 78 ? 1.587 3.827 15.606 1.00 92.75 78 LEU A C 1
ATOM 560 O O . LEU A 1 78 ? 1.200 3.311 16.653 1.00 92.75 78 LEU A O 1
ATOM 564 N N . GLU A 1 79 ? 2.006 5.093 15.542 1.00 94.69 79 GLU A N 1
ATOM 565 C CA . GLU A 1 79 ? 1.975 6.003 16.694 1.00 94.69 79 GLU A CA 1
ATOM 566 C C . GLU A 1 79 ? 0.555 6.153 17.249 1.00 94.69 79 GLU A C 1
ATOM 568 O O . GLU A 1 79 ? 0.334 5.950 18.446 1.00 94.69 79 GLU A O 1
ATOM 573 N N . GLU A 1 80 ? -0.423 6.436 16.385 1.00 91.38 80 GLU A N 1
ATOM 574 C CA . GLU A 1 80 ? -1.829 6.546 16.774 1.00 91.38 80 GLU A CA 1
ATOM 575 C C . GLU A 1 80 ? -2.340 5.244 17.404 1.00 91.38 80 GLU A C 1
ATOM 577 O O . GLU A 1 80 ? -2.926 5.267 18.491 1.00 91.38 80 GLU A O 1
ATOM 582 N N . TYR A 1 81 ? -2.065 4.098 16.774 1.00 90.12 81 TYR A N 1
ATOM 583 C CA . TYR A 1 81 ? -2.448 2.791 17.302 1.00 90.12 81 TYR A CA 1
ATOM 584 C C . TYR A 1 81 ? -1.849 2.537 18.692 1.00 90.12 81 TYR A C 1
ATOM 586 O O . TYR A 1 81 ? -2.552 2.091 19.602 1.00 90.12 81 TYR A O 1
ATOM 594 N N . VAL A 1 82 ? -0.561 2.826 18.887 1.00 91.56 82 VAL A N 1
ATOM 595 C CA . VAL A 1 82 ? 0.117 2.639 20.178 1.00 91.56 82 VAL A CA 1
ATOM 596 C C . VAL A 1 82 ? -0.485 3.551 21.248 1.00 91.56 82 VAL A C 1
ATOM 598 O O . VAL A 1 82 ? -0.743 3.089 22.361 1.00 91.56 82 VAL A O 1
ATOM 601 N N . LEU A 1 83 ? -0.763 4.818 20.928 1.00 90.44 83 LEU A N 1
ATOM 602 C CA . LEU A 1 83 ? -1.392 5.758 21.859 1.00 90.44 83 LEU A CA 1
ATOM 603 C C . LEU A 1 83 ? -2.785 5.286 22.284 1.00 90.44 83 LEU A C 1
ATOM 605 O O . LEU A 1 83 ? -3.059 5.213 23.483 1.00 90.44 83 LEU A O 1
ATOM 609 N N . GLN A 1 84 ? -3.637 4.907 21.330 1.00 86.94 84 GLN A N 1
ATOM 610 C CA . GLN A 1 84 ? -4.985 4.410 21.615 1.00 86.94 84 GLN A CA 1
ATOM 611 C C . GLN A 1 84 ? -4.951 3.160 22.502 1.00 86.94 84 GLN A C 1
ATOM 613 O O . GLN A 1 84 ? -5.705 3.064 23.467 1.00 86.94 84 GLN A O 1
ATOM 618 N N . ASN A 1 85 ? -4.046 2.219 22.222 1.00 84.88 85 ASN A N 1
ATOM 619 C CA . ASN A 1 85 ? -3.950 0.987 23.002 1.00 84.88 85 ASN A CA 1
ATOM 620 C C . ASN A 1 85 ? -3.353 1.198 24.395 1.00 84.88 85 ASN A C 1
ATOM 622 O O . ASN A 1 85 ? -3.791 0.534 25.328 1.00 84.88 85 ASN A O 1
ATOM 626 N N . ASN A 1 86 ? -2.416 2.130 24.573 1.00 80.38 86 ASN A N 1
ATOM 627 C CA . ASN A 1 86 ? -1.839 2.424 25.888 1.00 80.38 86 ASN A CA 1
ATOM 628 C C . ASN A 1 86 ? -2.818 3.161 26.817 1.00 80.38 86 ASN A C 1
ATOM 630 O O . ASN A 1 86 ? -2.760 2.970 28.029 1.00 80.38 86 ASN A O 1
ATOM 634 N N . GLN A 1 87 ? -3.738 3.968 26.276 1.00 66.88 87 GLN A N 1
ATOM 635 C CA . GLN A 1 87 ? -4.799 4.608 27.070 1.00 66.88 87 GLN A CA 1
ATOM 636 C C . GLN A 1 87 ? -5.851 3.608 27.578 1.00 66.88 87 GLN A C 1
ATOM 638 O O . GLN A 1 87 ? -6.495 3.874 28.583 1.00 66.88 87 GLN A O 1
ATOM 643 N N . ASN A 1 88 ? -5.994 2.444 26.937 1.00 60.03 88 ASN A N 1
ATOM 644 C CA . ASN A 1 88 ? -6.958 1.413 27.340 1.00 60.03 88 ASN A CA 1
ATOM 645 C C . ASN A 1 88 ? -6.505 0.570 28.554 1.00 60.03 88 ASN A C 1
ATOM 647 O O . ASN A 1 88 ? -7.263 -0.286 29.009 1.00 60.03 88 ASN A O 1
ATOM 651 N N . TYR A 1 89 ? -5.285 0.781 29.068 1.00 52.44 89 TYR A N 1
ATOM 652 C CA . TYR A 1 89 ? -4.741 0.090 30.251 1.00 52.44 89 TYR A CA 1
ATOM 653 C C . TYR A 1 89 ? -4.761 0.942 31.539 1.00 52.44 89 TYR A C 1
ATOM 655 O O . TYR A 1 89 ? -4.209 0.513 32.557 1.00 52.44 89 TYR A O 1
ATOM 663 N N . HIS A 1 90 ? -5.396 2.118 31.514 1.00 48.56 90 HIS A N 1
ATOM 664 C CA . HIS A 1 90 ? -5.654 2.974 32.679 1.00 48.56 90 HIS A CA 1
ATOM 665 C C . HIS A 1 90 ? -7.156 3.128 32.922 1.00 48.56 90 HIS A C 1
ATOM 667 O O . HIS A 1 90 ? -7.530 3.225 34.113 1.00 48.56 90 HIS A O 1
#

Secondary structure (DSSP, 8-state):
----HHHHHHHHHHHHHSPTT-----EETTGGGT-SSSSHHHHHHHHHGGG-SSSPEE--TTT-TTHHHHHHHHHHHHHHHHHHHHHTT-

Sequence (90 aa):
AGLQPLDMDVGKWLRKHAPSGTPIILAMNKSELLDDGSGSLAAAAGEAHALGFGEPLPISAETGLGMADLYEILHPLLEEYVLQNNQNYH

pLDDT: mean 91.58, std 9.22, range [48.56, 98.19]

Radius of gyration: 15.51 Å; chains: 1; bounding box: 33×21×53 Å